Protein AF-A0A7V3PB66-F1 (afdb_monomer_lite)

pLDDT: mean 77.54, std 20.9, range [32.03, 97.06]

Structure (mmCIF, N/CA/C/O backbone):
data_AF-A0A7V3PB66-F1
#
_entry.id   AF-A0A7V3PB66-F1
#
loop_
_atom_site.group_PDB
_atom_site.id
_atom_site.type_symbol
_atom_site.label_atom_id
_atom_site.label_alt_id
_atom_site.label_comp_id
_atom_site.label_asym_id
_atom_site.label_entity_id
_atom_site.label_seq_id
_atom_site.pdbx_PDB_ins_code
_atom_site.Cartn_x
_atom_site.Cartn_y
_atom_site.Cartn_z
_atom_site.occupancy
_atom_site.B_iso_or_equiv
_atom_site.auth_seq_id
_atom_site.auth_comp_id
_atom_site.auth_asym_id
_atom_site.auth_atom_id
_atom_site.pdbx_PDB_model_num
ATOM 1 N N . MET A 1 1 ? -0.090 21.390 -27.489 1.00 42.72 1 MET A N 1
ATOM 2 C CA . MET A 1 1 ? -1.273 21.531 -26.612 1.00 42.72 1 MET A CA 1
ATOM 3 C C . MET A 1 1 ? -2.372 20.609 -27.122 1.00 42.72 1 MET A C 1
ATOM 5 O O . MET A 1 1 ? -3.060 20.980 -28.051 1.00 42.72 1 MET A O 1
ATOM 9 N N . PHE A 1 2 ? -2.481 19.397 -26.571 1.00 32.03 2 PHE A N 1
ATOM 10 C CA . PHE A 1 2 ? -3.650 18.512 -26.689 1.00 32.03 2 PHE A CA 1
ATOM 11 C C . PHE A 1 2 ? -3.563 17.496 -25.542 1.00 32.03 2 PHE A C 1
ATOM 13 O O . PHE A 1 2 ? -2.721 16.604 -25.557 1.00 32.03 2 PHE A O 1
ATOM 20 N N . ILE A 1 3 ? -4.385 17.669 -24.506 1.00 34.50 3 ILE A N 1
ATOM 21 C CA . ILE A 1 3 ? -4.460 16.741 -23.370 1.00 34.50 3 ILE A CA 1
ATOM 22 C C . ILE A 1 3 ? -5.509 15.686 -23.728 1.00 34.50 3 ILE A C 1
ATOM 24 O O . ILE A 1 3 ? -6.711 15.929 -23.620 1.00 34.50 3 ILE A O 1
ATOM 28 N N . LYS A 1 4 ? -5.060 14.516 -24.196 1.00 35.69 4 LYS A N 1
ATOM 29 C CA . LYS A 1 4 ? -5.929 13.359 -24.434 1.00 35.69 4 LYS A CA 1
ATOM 30 C C . LYS A 1 4 ? -6.062 12.566 -23.133 1.00 35.69 4 LYS A C 1
ATOM 32 O O . LYS A 1 4 ? -5.103 11.998 -22.624 1.00 35.69 4 LYS A O 1
ATOM 37 N N . LYS A 1 5 ? -7.281 12.576 -22.594 1.00 42.41 5 LYS A N 1
ATOM 38 C CA . LYS A 1 5 ? -7.747 11.824 -21.420 1.00 42.41 5 LYS A CA 1
ATOM 39 C C . LYS A 1 5 ? -7.535 10.319 -21.661 1.00 42.41 5 LYS A C 1
ATOM 41 O O . LYS A 1 5 ? -8.230 9.730 -22.485 1.00 42.41 5 LYS A O 1
ATOM 46 N N . ILE A 1 6 ? -6.577 9.710 -20.963 1.00 38.22 6 ILE A N 1
ATOM 47 C CA . ILE A 1 6 ? -6.342 8.259 -20.966 1.00 38.22 6 ILE A CA 1
ATOM 48 C C . ILE A 1 6 ? -7.230 7.613 -19.899 1.00 38.22 6 ILE A C 1
ATOM 50 O O . ILE A 1 6 ? -7.285 8.059 -18.752 1.00 38.22 6 ILE A O 1
ATOM 54 N N . GLY A 1 7 ? -7.974 6.592 -20.327 1.00 43.81 7 GLY A N 1
ATOM 55 C CA . GLY A 1 7 ? -8.940 5.847 -19.530 1.00 43.81 7 GLY A CA 1
ATOM 56 C C . GLY A 1 7 ? -8.284 5.127 -18.360 1.00 43.81 7 GLY A C 1
ATOM 57 O O . GLY A 1 7 ? -7.477 4.218 -18.534 1.00 43.81 7 GLY A O 1
ATOM 58 N N . ILE A 1 8 ? -8.677 5.530 -17.155 1.00 35.22 8 ILE A N 1
ATOM 59 C CA . ILE A 1 8 ? -8.312 4.865 -15.911 1.00 35.22 8 ILE A CA 1
ATOM 60 C C . ILE A 1 8 ? -9.233 3.655 -15.743 1.00 35.22 8 ILE A C 1
ATOM 62 O O . ILE A 1 8 ? -10.459 3.778 -15.724 1.00 35.22 8 ILE A O 1
ATOM 66 N N . SER A 1 9 ? -8.603 2.488 -15.634 1.00 35.12 9 SER A N 1
ATOM 67 C CA . SER A 1 9 ? -9.212 1.195 -15.338 1.00 35.12 9 SER A CA 1
ATOM 68 C C . SER A 1 9 ? -10.261 1.282 -14.216 1.00 35.12 9 SER A C 1
ATOM 70 O O . SER A 1 9 ? -10.040 1.882 -13.157 1.00 35.12 9 SER A O 1
ATOM 72 N N . LYS A 1 10 ? -11.421 0.663 -14.471 1.00 40.91 10 LYS A N 1
ATOM 73 C CA . LYS A 1 10 ? -12.676 0.694 -13.690 1.00 40.91 10 LYS A CA 1
ATOM 74 C C . LYS A 1 10 ? -12.554 0.270 -12.215 1.00 40.91 10 LYS A C 1
ATOM 76 O O . LYS A 1 10 ? -13.504 0.447 -11.457 1.00 40.91 10 LYS A O 1
ATOM 81 N N . THR A 1 11 ? -11.412 -0.239 -11.765 1.00 42.09 11 THR A N 1
ATOM 82 C CA . THR A 1 11 ? -11.190 -0.727 -10.393 1.00 42.09 11 THR A CA 1
ATOM 83 C C . THR A 1 11 ? -10.855 0.367 -9.373 1.00 42.09 11 THR A C 1
ATOM 85 O O . THR A 1 11 ? -11.087 0.170 -8.180 1.00 42.09 11 THR A O 1
ATOM 88 N N . HIS A 1 12 ? -10.422 1.560 -9.799 1.00 38.16 12 HIS A N 1
ATOM 89 C CA . HIS A 1 12 ? -10.165 2.677 -8.874 1.00 38.16 12 HIS A CA 1
ATOM 90 C C . HIS A 1 12 ? -11.430 3.424 -8.411 1.00 38.16 12 HIS A C 1
ATOM 92 O O . HIS A 1 12 ? -11.416 4.037 -7.340 1.00 38.16 12 HIS A O 1
ATOM 98 N N . SER A 1 13 ? -12.542 3.339 -9.155 1.00 36.19 13 SER A N 1
ATOM 99 C CA . SER A 1 13 ? -13.800 4.005 -8.766 1.00 36.19 13 SER A CA 1
ATOM 100 C C . SER A 1 13 ? -14.467 3.357 -7.553 1.00 36.19 13 SER A C 1
ATOM 102 O O . SER A 1 13 ? -15.072 4.052 -6.742 1.00 36.19 13 SER A O 1
ATOM 104 N N . ILE A 1 14 ? -14.308 2.046 -7.364 1.00 42.81 14 ILE A N 1
ATOM 105 C CA . ILE A 1 14 ? -14.962 1.314 -6.269 1.00 42.81 14 ILE A CA 1
ATOM 106 C C . ILE A 1 14 ? -14.260 1.602 -4.930 1.00 42.81 14 ILE A C 1
ATOM 108 O O . ILE A 1 14 ? -14.910 1.760 -3.896 1.00 42.81 14 ILE A O 1
ATOM 112 N N . PHE A 1 15 ? -12.932 1.767 -4.941 1.00 36.09 15 PHE A N 1
ATOM 113 C CA . PHE A 1 15 ? -12.164 2.044 -3.725 1.00 36.09 15 PHE A CA 1
ATOM 114 C C . PHE A 1 15 ? -12.353 3.488 -3.227 1.00 36.09 15 PHE A C 1
ATOM 116 O O . PHE A 1 15 ? -12.532 3.704 -2.024 1.00 36.09 15 PHE A O 1
ATOM 123 N N . PHE A 1 16 ? -12.407 4.465 -4.144 1.00 35.25 16 PHE A N 1
ATOM 124 C CA . PHE A 1 16 ? -12.756 5.853 -3.815 1.00 35.25 16 PHE A CA 1
ATOM 125 C C . PHE A 1 16 ? -14.221 5.996 -3.387 1.00 35.25 16 PHE A C 1
ATOM 127 O O . PHE A 1 16 ? -14.492 6.696 -2.410 1.00 35.25 16 PHE A O 1
ATOM 134 N N . ALA A 1 17 ? -15.147 5.277 -4.030 1.00 33.28 17 ALA A N 1
ATOM 135 C CA . ALA A 1 17 ? -16.538 5.222 -3.591 1.00 33.28 17 ALA A CA 1
ATOM 136 C C . ALA A 1 17 ? -16.660 4.643 -2.172 1.00 33.28 17 ALA A C 1
ATOM 138 O O . ALA A 1 17 ? -17.393 5.201 -1.361 1.00 33.28 17 ALA A O 1
ATOM 139 N N . SER A 1 18 ? -15.883 3.613 -1.806 1.00 34.50 18 SER A N 1
ATOM 140 C CA . SER A 1 18 ? -15.929 3.057 -0.443 1.00 34.50 18 SER A CA 1
ATOM 141 C C . SER A 1 18 ? -15.446 4.048 0.627 1.00 34.50 18 SER A C 1
ATOM 143 O O . SER A 1 18 ? -16.082 4.173 1.672 1.00 34.50 18 SER A O 1
ATOM 145 N N . LYS A 1 19 ? -14.388 4.833 0.357 1.00 35.91 19 LYS A N 1
ATOM 146 C CA . LYS A 1 19 ? -13.921 5.885 1.280 1.00 35.91 19 LYS A CA 1
ATOM 147 C C . LYS A 1 19 ? -14.932 7.023 1.416 1.00 35.91 19 LYS A C 1
ATOM 149 O O . LYS A 1 19 ? -15.158 7.498 2.526 1.00 35.91 19 LYS A O 1
ATOM 154 N N . GLN A 1 20 ? -15.559 7.433 0.313 1.00 33.34 20 GLN A N 1
ATOM 155 C CA . GLN A 1 20 ? -16.602 8.463 0.323 1.00 33.34 20 GLN A CA 1
ATOM 156 C C . GLN A 1 20 ? -17.855 7.986 1.071 1.00 33.34 20 GLN A C 1
ATOM 158 O O . GLN A 1 20 ? -18.412 8.737 1.865 1.00 33.34 20 GLN A O 1
ATOM 163 N N . VAL A 1 21 ? -18.257 6.722 0.905 1.00 40.44 21 VAL A N 1
ATOM 164 C CA . VAL A 1 21 ? -19.407 6.131 1.610 1.00 40.44 21 VAL A CA 1
ATOM 165 C C . VAL A 1 21 ? -19.132 5.980 3.110 1.00 40.44 21 VAL A C 1
ATOM 167 O O . VAL A 1 21 ? -19.999 6.321 3.914 1.00 40.44 21 VAL A O 1
ATOM 170 N N . VAL A 1 22 ? -17.926 5.556 3.511 1.00 42.22 22 VAL A N 1
ATOM 171 C CA . VAL A 1 22 ? -17.530 5.486 4.932 1.00 42.22 22 VAL A CA 1
ATOM 172 C C . VAL A 1 22 ? -17.478 6.883 5.559 1.00 42.22 22 VAL A C 1
ATOM 174 O O . VAL A 1 22 ? -17.989 7.062 6.662 1.00 42.22 22 VAL A O 1
ATOM 177 N N . CYS A 1 23 ? -16.943 7.884 4.849 1.00 38.81 23 CYS A N 1
ATOM 178 C CA . CYS A 1 23 ? -16.866 9.273 5.318 1.00 38.81 23 CYS A CA 1
ATOM 179 C C . CYS A 1 23 ? -18.247 9.958 5.390 1.00 38.81 23 CYS A C 1
ATOM 181 O O . CYS A 1 23 ? -18.505 10.745 6.299 1.00 38.81 23 CYS A O 1
ATOM 183 N N . LYS A 1 24 ? -19.175 9.634 4.480 1.00 42.31 24 LYS A N 1
ATOM 184 C CA . LYS A 1 24 ? -20.541 10.180 4.497 1.00 42.31 24 LYS A CA 1
ATOM 185 C C . LYS A 1 24 ? -21.375 9.571 5.631 1.00 42.31 24 LYS A C 1
ATOM 187 O O . LYS A 1 24 ? -22.015 10.314 6.367 1.00 42.31 24 LYS A O 1
ATOM 192 N N . LYS A 1 25 ? -21.278 8.252 5.860 1.00 48.12 25 LYS A N 1
ATOM 193 C CA . LYS A 1 25 ? -21.942 7.574 6.993 1.00 48.12 25 LYS A CA 1
ATOM 194 C C . LYS A 1 25 ? -21.432 8.038 8.362 1.00 48.12 25 LYS A C 1
ATOM 196 O O . LYS A 1 25 ? -22.218 8.112 9.300 1.00 48.12 25 LYS A O 1
ATOM 201 N N . THR A 1 26 ? -20.146 8.373 8.487 1.00 45.25 26 THR A N 1
ATOM 202 C CA . THR A 1 26 ? -19.587 8.888 9.752 1.00 45.25 26 THR A CA 1
ATOM 203 C C . THR A 1 26 ? -20.042 10.314 10.060 1.00 45.25 26 THR A C 1
ATOM 205 O O . THR A 1 26 ? -20.311 10.609 11.220 1.00 45.25 26 THR A O 1
ATOM 208 N N . LYS A 1 27 ? -20.204 11.181 9.050 1.00 53.28 27 LYS A N 1
ATOM 209 C CA . LYS A 1 27 ? -20.748 12.540 9.241 1.00 53.28 27 LYS A CA 1
ATOM 210 C C . LYS A 1 27 ? -22.219 12.534 9.667 1.00 53.28 27 LYS A C 1
ATOM 212 O O . LYS A 1 27 ? -22.584 13.270 10.578 1.00 53.28 27 LYS A O 1
ATOM 217 N N . GLU A 1 28 ? -23.032 11.675 9.055 1.00 63.38 28 GLU A N 1
ATOM 218 C CA . GLU A 1 28 ? -24.449 11.488 9.410 1.00 63.38 28 GLU A CA 1
ATOM 219 C C . GLU A 1 28 ? -24.600 10.983 10.856 1.00 63.38 28 GLU A C 1
ATOM 221 O O . GLU A 1 28 ? -25.388 11.524 11.627 1.00 63.38 28 GLU A O 1
ATOM 226 N N . ALA A 1 29 ? -23.775 10.013 11.269 1.00 61.53 29 ALA A N 1
ATOM 227 C CA . ALA A 1 29 ? -23.777 9.502 12.641 1.00 61.53 29 ALA A CA 1
ATOM 228 C C . ALA A 1 29 ? -23.371 10.571 13.671 1.00 61.53 29 ALA A C 1
ATOM 230 O O . ALA A 1 29 ? -23.966 10.648 14.743 1.00 61.53 29 ALA A O 1
ATOM 231 N N . TYR A 1 30 ? -22.399 11.427 13.339 1.00 65.25 30 TYR A N 1
ATOM 232 C CA . TYR A 1 30 ? -21.966 12.517 14.218 1.00 65.25 30 TYR A CA 1
ATOM 233 C C . TYR A 1 30 ? -23.039 13.603 14.365 1.00 65.25 30 TYR A C 1
ATOM 235 O O . TYR A 1 30 ? -23.271 14.093 15.467 1.00 65.25 30 TYR A O 1
ATOM 243 N N . LEU A 1 31 ? -23.732 13.950 13.273 1.00 71.88 31 LEU A N 1
ATOM 244 C CA . LEU A 1 31 ? -24.847 14.901 13.300 1.00 71.88 31 LEU A CA 1
ATOM 245 C C . LEU A 1 31 ? -26.028 14.369 14.114 1.00 71.88 31 LEU A C 1
ATOM 247 O O . LEU A 1 31 ? -26.573 15.105 14.934 1.00 71.88 31 LEU A O 1
ATOM 251 N N . LEU A 1 32 ? -26.374 13.088 13.957 1.00 71.50 32 LEU A N 1
ATOM 252 C CA . LEU A 1 32 ? -27.394 12.443 14.784 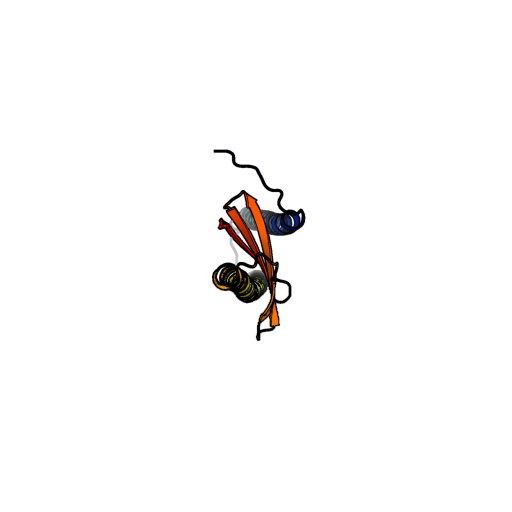1.00 71.50 32 LEU A CA 1
ATOM 253 C C . LEU A 1 32 ? -26.979 12.410 16.257 1.00 71.50 32 LEU A C 1
ATOM 255 O O . LEU A 1 32 ? -27.803 12.692 17.123 1.00 71.50 32 LEU A O 1
ATOM 259 N N . PHE A 1 33 ? -25.705 12.158 16.563 1.00 69.00 33 PHE A N 1
ATOM 260 C CA . PHE A 1 33 ? -25.204 12.169 17.938 1.00 69.00 33 PHE A CA 1
ATOM 261 C C . PHE A 1 33 ? -25.271 13.571 18.567 1.00 69.00 33 PHE A C 1
ATOM 263 O O . PHE A 1 33 ? -25.798 13.722 19.668 1.00 69.00 33 PHE A O 1
ATOM 270 N N . ILE A 1 34 ? -24.843 14.616 17.846 1.00 74.44 34 ILE A N 1
ATOM 271 C CA . ILE A 1 34 ? -24.946 16.017 18.296 1.00 74.44 34 ILE A CA 1
ATOM 272 C C . ILE A 1 34 ? -26.411 16.426 18.486 1.00 74.44 34 ILE A C 1
ATOM 274 O O . ILE A 1 34 ? -26.740 17.031 19.506 1.00 74.44 34 ILE A O 1
ATOM 278 N N . MET A 1 35 ? -27.306 16.071 17.558 1.00 72.94 35 MET A N 1
ATOM 279 C CA . MET A 1 35 ? -28.740 16.351 17.694 1.00 72.94 35 MET A CA 1
ATOM 280 C C . MET A 1 35 ? -29.366 15.601 18.872 1.00 72.94 35 MET A C 1
ATOM 282 O O . MET A 1 35 ? -30.208 16.163 19.572 1.00 72.94 35 MET A O 1
ATOM 286 N N . THR A 1 36 ? -28.917 14.375 19.152 1.00 63.97 36 THR A N 1
ATOM 287 C CA . THR A 1 36 ? -29.386 13.598 20.307 1.00 63.97 36 THR A CA 1
ATOM 288 C C . THR A 1 36 ? -28.951 14.262 21.616 1.00 63.97 36 THR A C 1
ATOM 290 O O . THR A 1 36 ? -29.784 14.484 22.493 1.00 63.97 36 THR A O 1
ATOM 293 N N . ILE A 1 37 ? -27.694 14.709 21.718 1.00 67.62 37 ILE A N 1
ATOM 294 C CA . ILE A 1 37 ? -27.199 15.472 22.878 1.00 67.62 37 ILE A CA 1
ATOM 295 C C . ILE A 1 37 ? -27.968 16.796 23.039 1.00 67.62 37 ILE A C 1
ATOM 297 O O . ILE A 1 37 ? -28.396 17.134 24.144 1.00 67.62 37 ILE A O 1
ATOM 301 N N . TYR A 1 38 ? -28.204 17.529 21.944 1.00 67.94 38 TYR A N 1
ATOM 302 C CA . TYR A 1 38 ? -28.965 18.785 21.969 1.00 67.94 38 TYR A CA 1
ATOM 303 C C . TYR A 1 38 ? -30.419 18.582 22.410 1.00 67.94 38 TYR A C 1
ATOM 305 O O . TYR A 1 38 ? -30.942 19.356 23.214 1.00 67.94 38 TYR A O 1
ATOM 313 N N . SER A 1 39 ? -31.074 17.532 21.913 1.00 63.91 39 SER A N 1
ATOM 314 C CA . SER A 1 39 ? -32.455 17.200 22.274 1.00 63.91 39 SER A CA 1
ATOM 315 C C . SER A 1 39 ? -32.593 16.762 23.737 1.00 63.91 39 SER A C 1
ATOM 317 O O . SER A 1 39 ? -33.591 17.093 24.379 1.00 63.91 39 SER A O 1
ATOM 319 N N . PHE A 1 40 ? -31.567 16.116 24.297 1.00 60.34 40 PHE A N 1
ATOM 320 C CA . PHE A 1 40 ? -31.503 15.767 25.715 1.00 60.34 40 PHE A CA 1
ATOM 321 C C . PHE A 1 40 ? -31.301 17.002 26.609 1.00 60.34 40 PHE A C 1
ATOM 323 O O . PHE A 1 40 ? -32.014 17.171 27.597 1.00 60.34 40 PHE A O 1
ATOM 330 N N . SER A 1 41 ? -30.406 17.921 26.222 1.00 62.94 41 SER A N 1
ATOM 331 C CA . SER A 1 41 ? -30.145 19.173 26.956 1.00 62.94 41 SER A CA 1
ATOM 332 C C . SER A 1 41 ? -31.396 20.054 27.105 1.00 62.94 41 SER A C 1
ATOM 334 O O . SER A 1 41 ? -31.632 20.652 28.155 1.00 62.94 41 SER A O 1
ATOM 336 N N . LYS A 1 42 ? -32.271 20.076 26.089 1.00 62.34 42 LYS A N 1
ATOM 337 C CA . LYS A 1 42 ? -33.487 20.908 26.084 1.00 62.34 42 LYS A CA 1
ATOM 338 C C . LYS A 1 42 ? -34.590 20.417 27.040 1.00 62.34 42 LYS A C 1
ATOM 340 O O . LYS A 1 42 ? -35.549 21.148 27.274 1.00 62.34 42 LYS A O 1
ATOM 345 N N . LYS A 1 43 ? -34.483 19.203 27.595 1.00 59.44 43 LYS A N 1
ATOM 346 C CA . LYS A 1 43 ? -35.539 18.556 28.398 1.00 59.44 43 LYS A CA 1
ATOM 347 C C . LYS A 1 43 ? -35.289 18.599 29.913 1.00 59.44 43 LYS A C 1
ATOM 349 O O . LYS A 1 43 ? -35.821 17.762 30.635 1.00 59.44 43 LYS A O 1
ATOM 354 N N . MET A 1 44 ? -34.506 19.557 30.413 1.00 51.94 44 MET A N 1
ATOM 355 C CA . MET A 1 44 ? -34.318 19.736 31.859 1.00 51.94 44 MET A CA 1
ATOM 356 C C . MET A 1 44 ? -35.350 20.711 32.459 1.00 51.94 44 MET A C 1
ATOM 358 O O . MET A 1 44 ? -35.241 21.917 32.228 1.00 51.94 44 MET A O 1
ATOM 362 N N . PRO A 1 45 ? -36.333 20.242 33.254 1.00 60.88 45 PRO A N 1
ATOM 363 C CA . PRO A 1 45 ? -37.150 21.119 34.083 1.00 60.88 45 PRO A CA 1
ATOM 364 C C . PRO A 1 45 ? -36.311 21.696 35.233 1.00 60.88 45 PRO A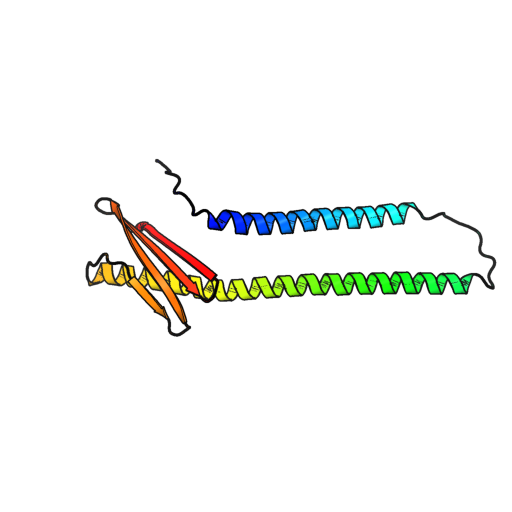 C 1
ATOM 366 O O . PRO A 1 45 ? -35.698 20.972 36.016 1.00 60.88 45 PRO A O 1
ATOM 369 N N . GLN A 1 46 ? -36.285 23.025 35.323 1.00 64.56 46 GLN A N 1
ATOM 370 C CA . GLN A 1 46 ? -35.645 23.768 36.403 1.00 64.56 46 GLN A CA 1
ATOM 371 C C . GLN A 1 46 ? -36.563 23.829 37.634 1.00 64.56 46 GLN A C 1
ATOM 373 O O . GLN A 1 46 ? -37.707 24.263 37.544 1.00 64.56 46 GLN A O 1
ATOM 378 N N . ARG A 1 47 ? -35.972 23.474 38.781 1.00 61.25 47 ARG A N 1
ATOM 379 C CA . ARG A 1 47 ? -36.407 23.696 40.172 1.00 61.25 47 ARG A CA 1
ATOM 380 C C . ARG A 1 47 ? -37.699 23.029 40.657 1.00 61.25 47 ARG A C 1
ATOM 382 O O . ARG A 1 47 ? -38.800 23.515 40.437 1.00 61.25 47 ARG A O 1
ATOM 389 N N . THR A 1 48 ? -37.515 22.124 41.614 1.00 58.09 48 THR A N 1
ATOM 390 C CA . THR A 1 48 ? -38.380 22.039 42.800 1.00 58.09 48 THR A CA 1
ATOM 391 C C . THR A 1 48 ? -37.510 21.990 44.053 1.00 58.09 48 THR A C 1
ATOM 393 O O . THR A 1 48 ? -36.484 21.315 44.069 1.00 58.09 48 THR A O 1
ATOM 396 N N . LYS A 1 49 ? -37.889 22.753 45.086 1.00 54.62 49 LYS A N 1
ATOM 397 C CA . LYS A 1 49 ? -37.191 22.818 46.378 1.00 54.62 49 LYS A CA 1
ATOM 398 C C . LYS A 1 49 ? -37.159 21.423 47.017 1.00 54.62 49 LYS A C 1
ATOM 400 O O . LYS A 1 49 ? -38.213 20.889 47.349 1.00 54.62 49 LYS A O 1
ATOM 405 N N . ILE A 1 50 ? -35.967 20.856 47.185 1.00 58.31 50 ILE A N 1
ATOM 406 C CA . ILE A 1 50 ? -35.763 19.556 47.832 1.00 58.31 50 ILE A CA 1
ATOM 407 C C . ILE A 1 50 ? -35.775 19.774 49.350 1.00 58.31 50 ILE A C 1
ATOM 409 O O . ILE A 1 50 ? -34.965 20.539 49.872 1.00 58.31 50 ILE A O 1
ATOM 413 N N . LYS A 1 51 ? -36.709 19.123 50.053 1.00 53.59 51 LYS A N 1
ATOM 414 C CA . LYS A 1 51 ? -36.591 18.865 51.494 1.00 53.59 51 LYS A CA 1
ATOM 415 C C . LYS A 1 51 ? -35.830 17.543 51.644 1.00 53.59 51 LYS A C 1
ATOM 417 O O . LYS A 1 51 ? -36.358 16.491 51.292 1.00 53.59 51 LYS A O 1
ATOM 422 N N . SER A 1 52 ? -34.584 17.634 52.102 1.00 68.88 52 SER A N 1
ATOM 423 C CA . SER A 1 52 ? -33.684 16.528 52.456 1.00 68.88 52 SER A CA 1
ATOM 424 C C . SER A 1 52 ? -34.332 15.663 53.539 1.00 68.88 52 SER A C 1
ATOM 426 O O . SER A 1 52 ? -34.731 16.204 54.566 1.00 68.88 52 SER A O 1
ATOM 428 N N . ASP A 1 53 ? -34.603 14.377 53.293 1.00 54.94 53 ASP A N 1
ATOM 429 C CA . ASP A 1 53 ? -33.796 13.324 53.946 1.00 54.94 53 ASP A CA 1
ATOM 430 C C . ASP A 1 53 ? -33.797 11.959 53.198 1.00 54.94 53 ASP A C 1
ATOM 432 O O . ASP A 1 53 ? -33.015 11.065 53.494 1.00 54.94 53 ASP A O 1
ATOM 436 N N . ILE A 1 54 ? -34.658 11.763 52.185 1.00 54.41 54 ILE A N 1
ATOM 437 C CA . ILE A 1 54 ? -34.826 10.453 51.496 1.00 54.41 54 ILE A CA 1
ATOM 438 C C . ILE A 1 54 ? -34.565 10.549 49.977 1.00 54.41 54 ILE A C 1
ATOM 440 O O . ILE A 1 54 ? -34.251 9.559 49.315 1.00 54.41 54 ILE A O 1
ATOM 444 N N . GLN A 1 55 ? -34.625 11.758 49.411 1.00 55.12 55 GLN A N 1
ATOM 445 C CA . GLN A 1 55 ? -34.598 12.002 47.963 1.00 55.12 55 GLN A CA 1
ATOM 446 C C . GLN A 1 55 ? -33.183 11.990 47.347 1.00 55.12 55 GLN A C 1
ATOM 448 O O . GLN A 1 55 ? -33.041 11.808 46.139 1.00 55.12 55 GLN A O 1
ATOM 453 N N . GLU A 1 56 ? -32.130 12.129 48.158 1.00 63.66 56 GLU A N 1
ATOM 454 C CA . GLU A 1 56 ? -30.742 12.200 47.670 1.00 63.66 56 GLU A CA 1
ATOM 455 C C . GLU A 1 56 ? -30.205 10.851 47.169 1.00 63.66 56 GLU A C 1
ATOM 457 O O . GLU A 1 56 ? -29.427 10.805 46.216 1.00 63.66 56 GLU A O 1
ATOM 46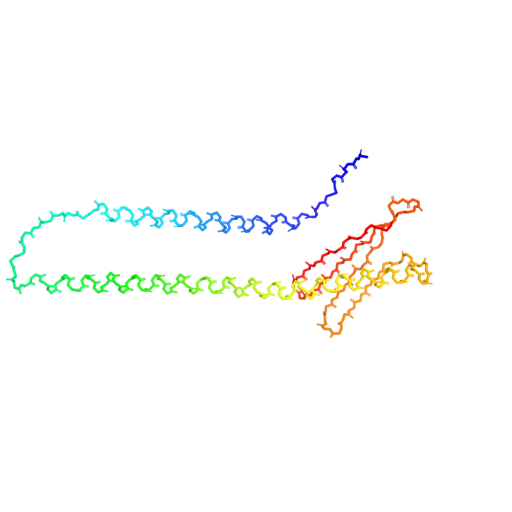2 N N . ARG A 1 57 ? -30.691 9.732 47.726 1.00 61.53 57 ARG A N 1
ATOM 463 C CA . ARG A 1 57 ? -30.204 8.382 47.383 1.00 61.53 57 ARG A CA 1
ATOM 464 C C . ARG A 1 57 ? -30.490 7.984 45.930 1.00 61.53 57 ARG A C 1
ATOM 466 O O . ARG A 1 57 ? -29.685 7.292 45.314 1.00 61.53 57 ARG A O 1
ATOM 473 N N . GLY A 1 58 ? -31.610 8.441 45.365 1.00 75.81 58 GLY A N 1
ATOM 474 C CA . GLY A 1 58 ? -31.969 8.166 43.967 1.00 75.81 58 GLY A CA 1
ATOM 475 C C . GLY A 1 58 ? -31.166 8.994 42.959 1.00 75.81 58 GLY A C 1
ATOM 476 O O . GLY A 1 58 ? -30.863 8.520 41.865 1.00 75.81 58 GLY A O 1
ATOM 477 N N . VAL A 1 59 ? -30.772 10.214 43.340 1.00 84.50 59 VAL A N 1
ATOM 478 C CA . VAL A 1 59 ? -30.019 11.128 42.467 1.00 84.50 59 VAL A CA 1
ATOM 479 C C . VAL A 1 59 ? -28.582 10.643 42.283 1.00 84.50 59 VAL A C 1
ATOM 481 O O . VAL A 1 59 ? -28.076 10.648 41.161 1.00 84.50 59 VAL A O 1
ATOM 484 N N . THR A 1 60 ? -27.944 10.146 43.347 1.00 86.31 60 THR A N 1
ATOM 485 C CA . THR A 1 60 ? -26.592 9.574 43.265 1.00 86.31 60 THR A CA 1
ATOM 486 C C . THR A 1 60 ? -26.548 8.346 42.353 1.00 86.31 60 THR A C 1
ATOM 488 O O . THR A 1 60 ? -25.621 8.215 41.557 1.00 86.31 60 THR A O 1
ATOM 491 N N . LEU A 1 61 ? -27.565 7.476 42.405 1.00 88.31 61 LEU A N 1
ATOM 492 C CA . LEU A 1 61 ? -27.663 6.305 41.525 1.00 88.31 61 LEU A CA 1
ATOM 493 C C . LEU A 1 61 ? -27.816 6.707 40.050 1.00 88.31 61 LEU A C 1
ATOM 495 O O . LEU A 1 61 ? -27.166 6.148 39.172 1.00 88.31 61 LEU A O 1
ATOM 499 N N . TYR A 1 62 ? -28.658 7.699 39.763 1.00 87.94 62 TYR A N 1
ATOM 500 C CA . TYR A 1 62 ? -28.838 8.181 38.396 1.00 87.94 62 TYR A CA 1
ATOM 501 C C . TYR A 1 62 ? -27.544 8.791 37.835 1.00 87.94 62 TYR A C 1
ATOM 503 O O . TYR A 1 62 ? -27.160 8.511 36.699 1.00 87.94 62 TYR A O 1
ATOM 511 N N . LEU A 1 63 ? -26.830 9.574 38.649 1.00 89.25 63 LEU A N 1
ATOM 512 C CA . LEU A 1 63 ? -25.568 10.194 38.257 1.00 89.25 63 LEU A CA 1
ATOM 513 C C . LEU A 1 63 ? -24.490 9.154 37.918 1.00 89.25 63 LEU A C 1
ATOM 515 O O . LEU A 1 63 ? -23.797 9.301 36.911 1.00 89.25 63 LEU A O 1
ATOM 519 N N . THR A 1 64 ? -24.358 8.092 38.718 1.00 94.06 64 THR A N 1
ATOM 520 C CA . THR A 1 64 ? -23.362 7.039 38.463 1.00 94.06 64 THR A CA 1
ATOM 521 C C . THR A 1 64 ? -23.667 6.260 37.187 1.00 94.06 64 THR A C 1
ATOM 523 O O . THR A 1 64 ? -22.742 5.976 36.428 1.00 94.06 64 THR A O 1
ATOM 526 N N . ILE A 1 65 ? -24.941 5.984 36.889 1.00 94.38 65 ILE A N 1
ATOM 527 C CA . ILE A 1 65 ? -25.352 5.315 35.643 1.00 94.38 65 ILE A CA 1
ATOM 528 C C . ILE A 1 65 ? -25.025 6.182 34.422 1.00 94.38 65 ILE A C 1
ATOM 530 O O . ILE A 1 65 ? -24.473 5.679 33.440 1.00 94.38 65 ILE A O 1
ATOM 534 N N . VAL A 1 66 ? -25.310 7.487 34.481 1.00 94.81 66 VAL A N 1
ATOM 535 C CA . VAL A 1 66 ? -24.976 8.414 33.389 1.00 94.81 66 VAL A CA 1
ATOM 536 C C . VAL A 1 66 ? -23.462 8.469 33.184 1.00 94.81 66 VAL A C 1
ATOM 538 O O . VAL A 1 66 ? -23.004 8.291 32.056 1.00 94.81 66 VAL A O 1
ATOM 541 N N . LEU A 1 67 ? -22.673 8.612 34.252 1.00 96.12 67 LEU A N 1
ATOM 542 C CA . LEU A 1 67 ? -21.211 8.606 34.156 1.00 96.12 67 LEU A CA 1
ATOM 543 C C . LEU A 1 67 ? -20.692 7.300 33.547 1.00 96.12 67 LEU A C 1
ATOM 545 O O . LEU A 1 67 ? -19.950 7.338 32.565 1.00 96.12 67 LEU A O 1
ATOM 549 N N . LEU A 1 68 ? -21.133 6.146 34.049 1.00 96.56 68 LEU A N 1
ATOM 550 C CA . LEU A 1 68 ? -20.707 4.844 33.536 1.00 96.56 68 LEU A CA 1
ATOM 551 C C . LEU A 1 68 ? -21.049 4.679 32.049 1.00 96.56 68 LEU A C 1
ATOM 553 O O . LEU A 1 68 ? -20.215 4.214 31.273 1.00 96.56 68 LEU A O 1
ATOM 557 N N . SER A 1 69 ? -22.233 5.131 31.627 1.00 95.88 69 SER A N 1
ATOM 558 C CA . SER A 1 69 ? -22.628 5.097 30.216 1.00 95.88 69 SER A CA 1
ATOM 559 C C . SER A 1 69 ? -21.698 5.941 29.338 1.00 95.88 69 SER A C 1
ATOM 561 O O . SER A 1 69 ? -21.266 5.483 28.279 1.00 95.88 69 SER A O 1
ATOM 563 N N . THR A 1 70 ? -21.300 7.132 29.802 1.00 94.88 70 THR A N 1
ATOM 564 C CA . THR A 1 70 ? -20.369 7.989 29.056 1.00 94.88 70 THR A CA 1
ATOM 565 C C . THR A 1 70 ? -18.977 7.371 28.947 1.00 94.88 70 THR A C 1
ATOM 567 O O . THR A 1 70 ? -18.376 7.443 27.876 1.00 94.88 70 THR A O 1
ATOM 570 N N . PHE A 1 71 ? -18.490 6.691 29.991 1.00 97.00 71 PHE A N 1
ATOM 571 C CA . PHE A 1 71 ? -17.208 5.978 29.954 1.00 97.00 71 PHE A CA 1
ATOM 572 C C . PHE A 1 71 ? -17.203 4.826 28.946 1.00 97.00 71 PHE A C 1
ATOM 574 O O . PHE A 1 71 ? -16.234 4.649 28.209 1.00 97.00 71 PHE A O 1
ATOM 581 N N . ILE A 1 72 ? -18.290 4.059 28.864 1.00 97.00 72 ILE A N 1
ATOM 582 C CA . ILE A 1 72 ? -18.387 2.943 27.913 1.00 97.00 72 ILE A CA 1
ATOM 583 C C . ILE A 1 72 ? -18.401 3.461 26.468 1.00 97.00 72 ILE A C 1
ATOM 585 O O . ILE A 1 72 ? -17.724 2.906 25.596 1.00 97.00 72 ILE A O 1
ATOM 589 N N . VAL A 1 73 ? -19.133 4.550 26.208 1.00 97.06 73 VAL A N 1
ATOM 590 C CA . VAL A 1 73 ? -19.200 5.168 24.874 1.00 97.06 73 VAL A CA 1
ATOM 591 C C . VAL A 1 73 ? -17.834 5.708 24.450 1.00 97.06 73 VAL A C 1
ATOM 593 O O . VAL A 1 73 ? -17.399 5.438 23.329 1.00 97.06 73 VAL A O 1
ATOM 596 N N . THR A 1 74 ? -17.127 6.425 25.329 1.00 95.94 74 THR A N 1
ATOM 597 C CA . THR A 1 74 ? -15.803 6.979 25.002 1.00 95.94 74 THR A CA 1
ATOM 598 C C . THR A 1 74 ? -14.761 5.885 24.792 1.00 95.94 74 THR A C 1
ATOM 600 O O . THR A 1 74 ? -14.004 5.957 23.822 1.00 95.94 74 THR A O 1
ATOM 603 N N . ALA A 1 75 ? -14.761 4.834 25.616 1.00 96.38 75 ALA A N 1
ATOM 604 C CA . ALA A 1 75 ? -13.862 3.693 25.449 1.00 96.38 75 ALA A CA 1
ATOM 605 C C . ALA A 1 75 ? -14.070 3.002 24.091 1.00 96.38 75 ALA A C 1
ATOM 607 O O . ALA A 1 75 ? -13.116 2.798 23.340 1.00 96.38 75 ALA A O 1
ATOM 608 N N . THR A 1 76 ? -15.326 2.727 23.730 1.00 94.38 76 THR A N 1
ATOM 609 C CA . THR A 1 76 ? -15.668 2.070 22.457 1.00 94.38 76 THR A CA 1
ATOM 610 C C . THR A 1 76 ? -15.274 2.930 21.255 1.00 94.38 76 THR A C 1
ATOM 612 O O . THR A 1 76 ? -14.743 2.429 20.259 1.00 94.38 76 THR A O 1
ATOM 615 N N . PHE A 1 77 ? -15.494 4.241 21.353 1.00 95.62 77 PHE A N 1
ATOM 616 C CA . PHE A 1 77 ? -15.115 5.191 20.314 1.00 95.62 77 PHE A CA 1
ATOM 617 C C . PHE A 1 77 ? -13.600 5.192 20.060 1.00 95.62 77 PHE A C 1
ATOM 619 O O . PHE A 1 77 ? -13.167 5.119 18.906 1.00 95.62 77 PHE A O 1
ATOM 626 N N . LEU A 1 78 ? -12.790 5.199 21.123 1.00 95.69 78 LEU A N 1
ATOM 627 C CA . LEU A 1 78 ? -11.329 5.153 21.018 1.00 95.69 78 LEU A CA 1
ATOM 628 C C . LEU A 1 78 ? -10.839 3.857 20.362 1.00 95.69 78 LEU A C 1
ATOM 630 O O . LEU A 1 78 ? -9.989 3.907 19.470 1.00 95.69 78 LEU A O 1
ATOM 634 N N . THR A 1 79 ? -11.406 2.705 20.727 1.00 94.75 79 THR A N 1
ATOM 635 C CA . THR A 1 79 ? -11.054 1.418 20.105 1.00 94.75 79 THR A CA 1
ATOM 636 C C . THR A 1 79 ? -11.301 1.430 18.594 1.00 94.75 79 THR A C 1
ATOM 638 O O . THR A 1 79 ? -10.454 0.967 17.826 1.00 94.75 79 THR A O 1
ATOM 641 N N . GLY A 1 80 ? -12.417 2.015 18.144 1.00 91.25 80 GLY A N 1
ATOM 642 C CA . GLY A 1 80 ? -12.727 2.142 16.717 1.00 91.25 80 GLY A CA 1
ATOM 643 C C . GLY A 1 80 ? -11.683 2.957 15.944 1.00 91.25 80 GLY A C 1
ATOM 644 O O . GLY A 1 80 ? -11.278 2.571 14.843 1.00 91.25 80 GLY A O 1
ATOM 645 N N . ILE A 1 81 ? -11.193 4.049 16.538 1.00 94.56 81 ILE A N 1
ATOM 646 C CA . ILE A 1 81 ? -10.142 4.883 15.940 1.00 94.56 81 ILE A CA 1
ATOM 647 C C . ILE A 1 81 ? -8.833 4.097 15.810 1.00 94.56 81 ILE A C 1
ATOM 649 O O . ILE A 1 81 ? -8.226 4.104 14.737 1.00 94.56 81 ILE A O 1
ATOM 653 N N . ILE A 1 82 ? -8.415 3.389 16.862 1.00 94.94 82 ILE A N 1
ATOM 654 C CA . ILE A 1 82 ? -7.151 2.635 16.879 1.00 94.94 82 ILE A CA 1
ATOM 655 C C . ILE A 1 82 ? -7.138 1.564 15.782 1.00 94.94 82 ILE A C 1
ATOM 657 O O . ILE A 1 82 ? -6.185 1.482 15.006 1.00 94.94 82 ILE A O 1
ATOM 661 N N . ILE A 1 83 ? -8.219 0.789 15.648 1.00 92.81 83 ILE A N 1
ATOM 662 C CA . ILE A 1 83 ? -8.330 -0.249 14.608 1.00 92.81 83 ILE A CA 1
ATOM 663 C C . ILE A 1 83 ? -8.208 0.368 13.207 1.00 92.81 83 ILE A C 1
ATOM 665 O O . ILE A 1 83 ? -7.517 -0.171 12.336 1.00 92.81 83 ILE A O 1
ATOM 669 N N . SER A 1 84 ? -8.842 1.522 12.985 1.00 87.19 84 SER A N 1
ATOM 670 C CA . SER A 1 84 ? -8.745 2.231 11.708 1.00 87.19 84 SER A CA 1
ATOM 671 C C . SER A 1 84 ? -7.316 2.694 11.414 1.00 87.19 84 SER A C 1
ATOM 673 O O . SER A 1 84 ? -6.864 2.585 10.273 1.00 87.19 84 SER A O 1
ATOM 675 N N . GLN A 1 85 ? -6.597 3.200 12.418 1.00 88.56 85 GLN A N 1
ATOM 676 C CA . GLN A 1 85 ? -5.213 3.647 12.256 1.00 88.56 85 GLN A CA 1
ATOM 677 C C . GLN A 1 85 ? -4.280 2.485 11.910 1.00 88.56 85 GLN A C 1
ATOM 679 O O . GLN A 1 85 ? -3.510 2.595 10.959 1.00 88.56 85 GLN A O 1
ATOM 684 N N . ILE A 1 86 ? -4.410 1.345 12.598 1.00 87.62 86 ILE A N 1
ATOM 685 C CA . ILE A 1 86 ? -3.605 0.145 12.329 1.00 87.62 86 ILE A CA 1
ATOM 686 C C . ILE A 1 86 ? -3.733 -0.272 10.860 1.00 87.62 86 ILE A C 1
ATOM 688 O O . ILE A 1 86 ? -2.726 -0.477 10.180 1.00 87.62 86 ILE A O 1
ATOM 692 N N . LYS A 1 87 ? -4.962 -0.335 10.332 1.00 85.06 87 LYS A N 1
ATOM 693 C CA . LYS A 1 87 ? -5.197 -0.711 8.932 1.00 85.06 87 LYS A CA 1
ATOM 694 C C . LYS A 1 87 ? -4.503 0.238 7.954 1.00 85.06 87 LYS A C 1
ATOM 696 O O . LYS A 1 87 ? -3.910 -0.232 6.987 1.00 85.06 87 LYS A O 1
ATOM 701 N N . ILE A 1 88 ? -4.567 1.549 8.206 1.00 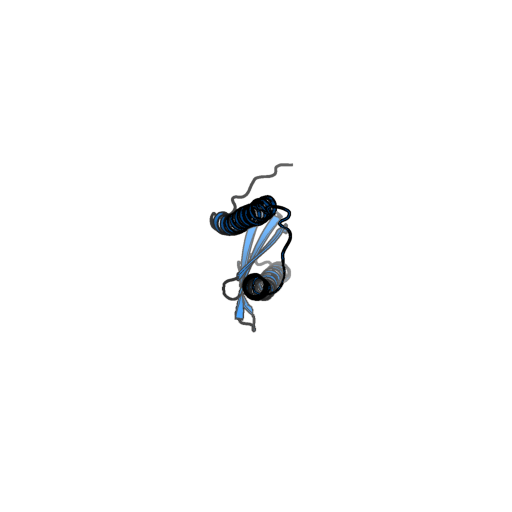84.56 88 ILE A N 1
ATOM 702 C CA . ILE A 1 88 ? -3.912 2.560 7.365 1.00 84.56 88 ILE A CA 1
ATOM 703 C C . ILE A 1 88 ? -2.396 2.357 7.388 1.00 84.56 88 ILE A C 1
ATOM 705 O O . ILE A 1 88 ? -1.787 2.288 6.321 1.00 84.56 88 ILE A O 1
ATOM 709 N N . THR A 1 89 ? -1.802 2.195 8.572 1.00 85.06 89 THR A N 1
ATOM 710 C CA . THR A 1 89 ? -0.356 2.006 8.743 1.00 85.06 89 THR A CA 1
ATOM 711 C C . THR A 1 89 ? 0.159 0.779 7.993 1.00 85.06 89 THR A C 1
ATOM 713 O O . THR A 1 89 ? 1.127 0.903 7.245 1.00 85.06 89 THR A O 1
ATOM 716 N N . TYR A 1 90 ? -0.521 -0.369 8.096 1.00 81.81 90 TYR A N 1
ATOM 717 C CA . TYR A 1 90 ? -0.142 -1.576 7.349 1.00 81.81 90 TYR A CA 1
ATOM 718 C C . TYR A 1 90 ? -0.155 -1.345 5.835 1.00 81.81 90 TYR A C 1
ATOM 720 O O . TYR A 1 90 ? 0.839 -1.603 5.158 1.00 81.81 90 TYR A O 1
ATOM 728 N N . THR A 1 91 ? -1.235 -0.768 5.295 1.00 84.19 91 THR A N 1
ATOM 729 C CA . THR A 1 91 ? -1.288 -0.458 3.857 1.00 84.19 91 THR A CA 1
ATOM 730 C C . THR A 1 91 ? -0.242 0.564 3.418 1.00 84.19 91 THR A C 1
ATOM 732 O O . THR A 1 91 ? 0.186 0.525 2.265 1.00 84.19 91 THR A O 1
ATOM 735 N N . THR A 1 92 ? 0.180 1.476 4.294 1.00 88.31 92 THR A N 1
ATOM 736 C CA . THR A 1 92 ? 1.230 2.457 3.989 1.00 88.31 92 THR A CA 1
ATOM 737 C C . THR A 1 92 ? 2.605 1.799 3.927 1.00 88.31 92 THR A C 1
ATOM 739 O O . THR A 1 92 ? 3.333 2.037 2.966 1.00 88.31 92 THR A O 1
ATOM 742 N N . ALA A 1 93 ? 2.938 0.929 4.883 1.00 88.38 93 ALA A N 1
ATOM 743 C CA . ALA A 1 93 ? 4.200 0.189 4.872 1.00 88.38 93 ALA A CA 1
ATOM 744 C C . ALA A 1 93 ? 4.318 -0.713 3.630 1.00 88.38 93 ALA A C 1
ATOM 746 O O . ALA A 1 93 ? 5.336 -0.702 2.936 1.00 88.38 93 ALA A O 1
ATOM 747 N N . ASP A 1 94 ? 3.243 -1.423 3.278 1.00 92.12 94 ASP A N 1
ATOM 748 C CA . ASP A 1 94 ? 3.201 -2.238 2.059 1.00 92.12 94 ASP A CA 1
ATOM 749 C C . ASP A 1 94 ? 3.257 -1.377 0.788 1.00 92.12 94 ASP A C 1
ATOM 751 O O . ASP A 1 94 ? 3.874 -1.762 -0.205 1.00 92.12 94 ASP A O 1
ATOM 755 N N . SER A 1 95 ? 2.660 -0.178 0.819 1.00 92.00 95 SER A N 1
ATOM 756 C CA . SER A 1 95 ? 2.711 0.771 -0.300 1.00 92.00 95 SER A CA 1
ATOM 757 C C . SER A 1 95 ? 4.124 1.243 -0.600 1.00 92.00 95 SER A C 1
ATOM 759 O O . SER A 1 95 ? 4.452 1.400 -1.771 1.00 92.00 95 SER A O 1
ATOM 761 N N . GLN A 1 96 ? 4.949 1.474 0.421 1.00 93.56 96 GLN A N 1
ATOM 762 C CA . GLN A 1 96 ? 6.339 1.889 0.228 1.00 93.56 96 GLN A CA 1
ATOM 763 C C . GLN A 1 96 ? 7.148 0.790 -0.462 1.00 93.56 96 GLN A C 1
ATOM 765 O O . GLN A 1 96 ? 7.865 1.068 -1.417 1.00 93.56 96 GLN A O 1
ATOM 770 N N . LYS A 1 97 ? 6.971 -0.470 -0.046 1.00 93.94 97 LYS A N 1
ATOM 771 C CA . LYS A 1 97 ? 7.637 -1.621 -0.678 1.00 93.94 97 LYS A CA 1
ATOM 772 C C . LYS A 1 97 ? 7.194 -1.817 -2.127 1.00 93.94 97 LYS A C 1
ATOM 774 O O . LYS A 1 97 ? 8.035 -2.008 -2.999 1.00 93.94 97 LYS A O 1
ATOM 779 N N . ALA A 1 98 ? 5.891 -1.718 -2.395 1.00 94.75 98 ALA A N 1
ATOM 780 C CA . ALA A 1 98 ? 5.355 -1.775 -3.754 1.00 94.75 98 ALA A CA 1
ATOM 781 C C . ALA A 1 98 ? 5.865 -0.611 -4.622 1.00 94.75 98 ALA A C 1
ATOM 783 O O . ALA A 1 98 ? 6.175 -0.805 -5.791 1.00 94.75 98 ALA A O 1
ATOM 784 N N . PHE A 1 99 ? 5.986 0.594 -4.059 1.00 95.38 99 PHE A N 1
ATOM 785 C CA . PHE A 1 99 ? 6.547 1.747 -4.764 1.00 95.38 99 PHE A CA 1
ATOM 786 C C . PHE A 1 99 ? 8.027 1.542 -5.100 1.00 95.38 99 PHE A C 1
ATOM 788 O O . PHE A 1 99 ? 8.416 1.738 -6.244 1.00 95.38 99 PHE A O 1
ATOM 795 N N . PHE A 1 100 ? 8.824 1.072 -4.141 1.00 95.44 100 PHE A N 1
ATOM 796 C CA . PHE A 1 100 ? 10.243 0.786 -4.350 1.00 95.44 100 PHE A CA 1
ATOM 797 C C . PHE A 1 100 ? 10.475 -0.297 -5.415 1.00 95.44 100 PHE A C 1
ATOM 799 O O . PHE A 1 100 ? 11.387 -0.187 -6.231 1.00 95.44 100 PHE A O 1
ATOM 806 N N . ALA A 1 101 ? 9.616 -1.321 -5.456 1.00 96.25 101 ALA A N 1
ATOM 807 C CA . ALA A 1 101 ? 9.644 -2.318 -6.522 1.00 96.25 101 ALA A CA 1
ATOM 808 C C . ALA A 1 101 ? 9.331 -1.700 -7.893 1.00 96.25 101 ALA A C 1
ATOM 810 O O . ALA A 1 101 ? 10.035 -1.977 -8.860 1.00 96.25 101 ALA A O 1
ATOM 811 N N . ALA A 1 102 ? 8.318 -0.830 -7.974 1.00 96.12 102 ALA A N 1
ATOM 812 C CA . ALA A 1 102 ? 7.992 -0.129 -9.214 1.00 96.12 102 ALA A CA 1
ATOM 813 C C . ALA A 1 102 ? 9.179 0.719 -9.704 1.00 96.12 102 ALA A C 1
ATOM 815 O O . ALA A 1 102 ? 9.528 0.652 -10.880 1.00 96.12 102 ALA A O 1
ATOM 816 N N . ASP A 1 103 ? 9.815 1.462 -8.801 1.00 95.81 103 ASP A N 1
ATOM 817 C CA . ASP A 1 103 ? 10.962 2.324 -9.097 1.00 95.81 103 ASP A CA 1
ATOM 818 C C . ASP A 1 103 ? 12.158 1.516 -9.619 1.00 95.81 103 ASP A C 1
ATOM 820 O O . ASP A 1 103 ? 12.680 1.789 -10.696 1.00 95.81 103 ASP A O 1
ATOM 824 N N . SER A 1 104 ? 12.477 0.407 -8.944 1.00 95.06 104 SER A N 1
ATOM 825 C CA . SER A 1 104 ? 13.522 -0.531 -9.380 1.00 95.06 104 SER A CA 1
ATOM 826 C C . SER A 1 104 ? 13.273 -1.067 -10.797 1.00 95.06 104 SER A C 1
ATOM 828 O O . SER A 1 104 ? 14.205 -1.199 -11.587 1.00 95.06 104 SER A O 1
ATOM 830 N N . GLY A 1 105 ? 12.010 -1.346 -11.143 1.00 94.38 105 GLY A N 1
ATOM 831 C CA . GLY A 1 105 ? 11.633 -1.769 -12.491 1.00 94.38 105 GLY A CA 1
ATOM 832 C C . GLY A 1 105 ? 11.827 -0.681 -13.552 1.00 94.38 105 GLY A C 1
ATOM 833 O O . GLY A 1 105 ? 12.211 -0.996 -14.674 1.00 94.38 105 GLY A O 1
ATOM 834 N N . VAL A 1 106 ? 11.603 0.596 -13.218 1.00 94.38 106 VAL A N 1
ATOM 835 C CA . VAL A 1 106 ? 11.897 1.710 -14.139 1.00 94.38 106 VAL A CA 1
ATOM 836 C C . VAL A 1 106 ? 13.403 1.835 -14.350 1.00 94.38 106 VAL A C 1
ATOM 838 O O . VAL A 1 106 ? 13.850 1.886 -15.495 1.00 94.38 106 VAL A O 1
ATOM 841 N N . GLU A 1 107 ? 14.181 1.831 -13.268 1.00 94.19 107 GLU A N 1
ATOM 842 C CA . GLU A 1 107 ? 15.640 1.971 -13.314 1.00 94.19 107 GLU A CA 1
ATOM 843 C C . GLU A 1 107 ? 16.303 0.842 -14.107 1.00 94.19 107 GLU A C 1
ATOM 845 O O . GLU A 1 107 ? 17.158 1.096 -14.954 1.00 94.19 107 GLU A O 1
ATOM 850 N N . GLN A 1 108 ? 15.873 -0.406 -13.908 1.00 93.06 108 GLN A N 1
ATOM 851 C CA . GLN A 1 108 ? 16.421 -1.529 -14.665 1.00 93.06 108 GLN A CA 1
ATOM 852 C C . GLN A 1 108 ? 16.058 -1.458 -16.153 1.00 93.06 108 GLN A C 1
ATOM 854 O O . GLN A 1 108 ? 16.899 -1.750 -17.002 1.00 93.06 108 GLN A O 1
ATOM 859 N N . LEU A 1 109 ? 14.832 -1.055 -16.493 1.00 93.31 109 LEU A N 1
ATOM 860 C CA . LEU A 1 109 ? 14.445 -0.917 -17.895 1.00 93.31 109 LEU A CA 1
ATOM 861 C C . LEU A 1 109 ? 15.242 0.208 -18.571 1.00 93.31 109 LEU A C 1
ATOM 863 O O . LEU A 1 109 ? 15.781 0.017 -19.658 1.00 93.31 109 LEU A O 1
ATOM 867 N N . LEU A 1 110 ? 15.392 1.356 -17.904 1.00 91.62 110 LEU A N 1
ATOM 868 C CA . LEU A 1 110 ? 16.232 2.458 -18.381 1.00 91.62 110 LEU A CA 1
ATOM 869 C C . LEU A 1 110 ? 17.701 2.048 -18.522 1.00 91.62 110 LEU A C 1
ATOM 871 O O . LEU A 1 110 ? 18.365 2.454 -19.478 1.00 91.62 110 LEU A O 1
ATOM 875 N N . PHE A 1 111 ? 18.209 1.228 -17.602 1.00 92.88 111 PHE A N 1
ATOM 876 C CA . PHE A 1 111 ? 19.554 0.675 -17.681 1.00 92.88 111 PHE A CA 1
ATOM 877 C C . PHE A 1 111 ? 19.734 -0.188 -18.937 1.00 92.88 111 PHE A C 1
ATOM 879 O O . PHE A 1 111 ? 20.708 0.019 -19.667 1.00 92.88 111 PHE A O 1
ATOM 886 N N . ASN A 1 112 ? 18.781 -1.081 -19.226 1.00 91.94 112 ASN A N 1
ATOM 887 C CA . ASN A 1 112 ? 18.794 -1.943 -20.412 1.00 91.94 112 ASN A CA 1
ATOM 888 C C . ASN A 1 112 ? 18.684 -1.136 -21.711 1.00 91.94 112 ASN A C 1
ATOM 890 O O . ASN A 1 112 ? 19.417 -1.400 -22.663 1.00 91.94 112 ASN A O 1
ATOM 894 N N . ILE A 1 113 ? 17.833 -0.108 -21.739 1.00 90.50 113 ILE A N 1
ATOM 895 C CA . ILE A 1 113 ? 17.717 0.800 -22.887 1.00 90.50 113 ILE A CA 1
ATOM 896 C C . ILE A 1 113 ? 19.050 1.521 -23.127 1.00 90.50 113 ILE A C 1
ATOM 898 O O . ILE A 1 113 ? 19.501 1.620 -24.265 1.00 90.50 113 ILE A O 1
ATOM 902 N N . ARG A 1 114 ? 19.718 1.997 -22.068 1.00 89.75 114 ARG A N 1
ATOM 903 C CA . ARG A 1 114 ? 20.976 2.747 -22.192 1.00 89.75 114 ARG A CA 1
ATOM 904 C C . ARG A 1 114 ? 22.170 1.877 -22.591 1.00 89.75 114 ARG A C 1
ATOM 906 O O . ARG A 1 114 ? 23.001 2.345 -23.363 1.00 89.75 114 ARG A O 1
ATOM 913 N N . HIS A 1 115 ? 22.293 0.671 -22.040 1.00 92.38 115 HIS A N 1
ATOM 914 C CA . HIS A 1 115 ? 23.469 -0.181 -22.257 1.00 92.38 115 HIS A CA 1
ATOM 915 C C . HIS A 1 115 ? 23.300 -1.148 -23.425 1.00 92.38 115 HIS A C 1
ATOM 917 O O . HIS A 1 115 ? 24.239 -1.353 -24.187 1.00 92.38 115 HIS A O 1
ATOM 923 N N . GLU A 1 116 ? 22.118 -1.746 -23.565 1.00 89.44 116 GLU A N 1
ATOM 924 C CA . GLU A 1 116 ? 21.856 -2.790 -24.559 1.00 89.44 116 GLU A CA 1
ATOM 925 C C . GLU A 1 116 ? 21.013 -2.287 -25.737 1.00 89.44 116 GLU A C 1
ATOM 927 O O 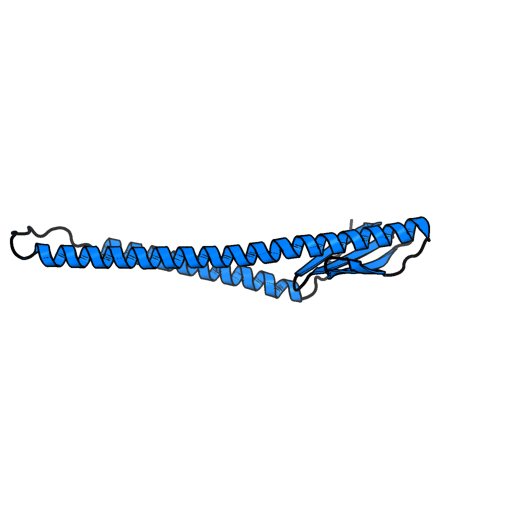. GLU A 1 116 ? 20.894 -2.987 -26.739 1.00 89.44 116 GLU A O 1
ATOM 932 N N . GLY A 1 117 ? 20.406 -1.098 -25.630 1.00 84.50 117 GLY A N 1
ATOM 933 C CA . GLY A 1 117 ? 19.493 -0.574 -26.649 1.00 84.50 117 GLY A CA 1
ATOM 934 C C . GLY A 1 117 ? 18.183 -1.359 -26.761 1.00 84.50 117 GLY A C 1
ATOM 935 O O . GLY A 1 117 ? 17.488 -1.240 -27.769 1.00 84.50 117 GLY A O 1
ATOM 936 N N . LYS A 1 118 ? 17.848 -2.184 -25.759 1.00 84.31 118 LYS A N 1
ATOM 937 C CA . LYS A 1 118 ? 16.664 -3.053 -25.782 1.00 84.31 118 LYS A CA 1
ATOM 938 C C . LYS A 1 118 ? 15.448 -2.362 -25.183 1.00 84.31 118 LYS A C 1
ATOM 940 O O . LYS A 1 118 ? 15.498 -1.864 -24.061 1.00 84.31 118 LYS A O 1
ATOM 945 N N . PHE A 1 119 ? 14.346 -2.405 -25.924 1.00 86.06 119 PHE A N 1
ATOM 946 C CA . PHE A 1 119 ? 13.033 -1.889 -25.535 1.00 86.06 119 PHE A CA 1
ATOM 947 C C . PHE A 1 119 ? 12.090 -3.052 -25.218 1.00 86.06 119 PHE A C 1
ATOM 949 O O . PHE A 1 119 ? 11.003 -3.153 -25.780 1.00 86.06 119 PHE A O 1
ATOM 956 N N . ASP A 1 120 ? 12.539 -3.941 -24.337 1.00 89.12 120 ASP A N 1
ATOM 957 C CA . ASP A 1 120 ? 11.781 -5.125 -23.948 1.00 89.12 120 ASP A CA 1
ATOM 958 C C . ASP A 1 120 ? 11.161 -4.930 -22.568 1.00 89.12 120 ASP A C 1
ATOM 960 O O . ASP A 1 120 ? 11.790 -4.377 -21.663 1.00 89.12 120 ASP A O 1
ATOM 964 N N . ASP A 1 121 ? 9.936 -5.423 -22.401 1.00 92.00 121 ASP A N 1
ATOM 965 C CA . ASP A 1 121 ? 9.276 -5.469 -21.102 1.00 92.00 121 ASP A CA 1
ATOM 966 C C . ASP A 1 121 ? 10.073 -6.351 -20.134 1.00 92.00 121 ASP A C 1
ATOM 968 O O . ASP A 1 121 ? 10.516 -7.452 -20.476 1.00 92.00 121 ASP A O 1
ATOM 972 N N . ILE A 1 122 ? 10.210 -5.895 -18.890 1.00 93.88 122 ILE A N 1
ATOM 973 C CA . ILE A 1 122 ? 10.925 -6.633 -17.851 1.00 93.88 122 ILE A CA 1
ATOM 974 C C . ILE A 1 122 ? 10.025 -6.914 -16.660 1.00 93.88 122 ILE A C 1
ATOM 976 O O . ILE A 1 122 ? 9.206 -6.098 -16.237 1.00 93.88 122 ILE A O 1
ATOM 980 N N . ASN A 1 123 ? 10.224 -8.085 -16.073 1.00 95.31 123 ASN A N 1
ATOM 981 C CA . ASN A 1 123 ? 9.594 -8.468 -14.823 1.00 95.31 123 ASN A CA 1
ATOM 982 C C . ASN A 1 123 ? 10.673 -8.988 -13.884 1.00 95.31 123 ASN A C 1
ATOM 984 O O . ASN A 1 123 ? 11.640 -9.611 -14.324 1.00 95.31 123 ASN A O 1
ATOM 988 N N . GLY A 1 124 ? 10.488 -8.778 -12.590 1.00 93.88 124 GLY A N 1
ATOM 989 C CA . GLY A 1 124 ? 11.416 -9.305 -11.606 1.00 93.88 124 GLY A CA 1
ATOM 990 C C . GLY A 1 124 ? 10.839 -9.345 -10.207 1.00 93.88 124 GLY A C 1
ATOM 991 O O . GLY A 1 124 ? 9.746 -8.848 -9.928 1.00 93.88 124 GLY A O 1
ATOM 992 N N . THR A 1 125 ? 11.590 -10.001 -9.330 1.00 95.19 125 THR A N 1
ATOM 993 C CA . THR A 1 125 ? 11.260 -10.156 -7.915 1.00 95.19 125 THR A CA 1
ATOM 994 C C . THR A 1 125 ? 12.459 -9.713 -7.095 1.00 95.19 125 THR A C 1
ATOM 996 O O . THR A 1 125 ? 13.581 -10.145 -7.339 1.00 95.19 125 THR A O 1
ATOM 999 N N . LEU A 1 126 ? 12.219 -8.836 -6.129 1.00 93.31 126 LEU A N 1
ATOM 1000 C CA . LEU A 1 126 ? 13.207 -8.380 -5.165 1.00 93.31 126 LEU A CA 1
ATOM 1001 C C . LEU A 1 126 ? 13.359 -9.402 -4.028 1.00 93.31 126 LEU A C 1
ATOM 1003 O O . LEU A 1 126 ? 12.428 -10.141 -3.705 1.00 93.31 126 LEU A O 1
ATOM 1007 N N . ASN A 1 127 ? 14.501 -9.375 -3.337 1.00 92.56 127 ASN A N 1
ATOM 1008 C CA . ASN A 1 127 ? 14.811 -10.291 -2.224 1.00 92.56 127 ASN A CA 1
ATOM 1009 C C . ASN A 1 127 ? 13.801 -10.236 -1.063 1.00 92.56 127 ASN A C 1
ATOM 1011 O O . ASN A 1 127 ? 13.711 -11.159 -0.261 1.00 92.56 127 ASN A O 1
ATOM 1015 N N . ASN A 1 128 ? 13.041 -9.146 -0.955 1.00 89.25 128 ASN A N 1
ATOM 1016 C CA . ASN A 1 128 ? 12.005 -8.957 0.057 1.00 89.25 128 ASN A CA 1
ATOM 1017 C C . ASN A 1 128 ? 10.632 -9.535 -0.352 1.00 89.25 128 ASN A C 1
ATOM 1019 O O . ASN A 1 128 ? 9.659 -9.324 0.372 1.00 89.25 128 ASN A O 1
ATOM 1023 N N . GLY A 1 129 ? 10.534 -10.217 -1.498 1.00 91.81 129 GLY A N 1
ATOM 1024 C CA . GLY A 1 129 ? 9.299 -10.799 -2.029 1.00 91.81 129 GLY A CA 1
ATOM 1025 C C . GLY A 1 129 ? 8.386 -9.812 -2.766 1.00 91.81 129 GLY A C 1
ATOM 1026 O O . GLY A 1 129 ? 7.277 -10.184 -3.145 1.00 91.81 129 GLY A O 1
ATOM 1027 N N . ALA A 1 130 ? 8.808 -8.559 -2.963 1.00 94.44 130 ALA A N 1
ATOM 1028 C CA . ALA A 1 130 ? 8.097 -7.621 -3.826 1.00 94.44 130 ALA A CA 1
ATOM 1029 C C . ALA A 1 130 ? 8.402 -7.916 -5.297 1.00 94.44 130 ALA A C 1
ATOM 1031 O O . ALA A 1 130 ? 9.541 -8.214 -5.648 1.00 94.44 130 ALA A O 1
ATOM 1032 N N . THR A 1 131 ? 7.403 -7.800 -6.163 1.00 96.50 131 THR A N 1
ATOM 1033 C CA . THR A 1 131 ? 7.561 -8.015 -7.604 1.00 96.50 131 THR A CA 1
ATOM 1034 C C . THR A 1 131 ? 7.345 -6.718 -8.363 1.00 96.50 131 THR A C 1
ATOM 1036 O O . THR A 1 131 ? 6.643 -5.821 -7.890 1.00 96.50 131 THR A O 1
ATOM 1039 N N . TYR A 1 132 ? 7.933 -6.601 -9.547 1.00 96.19 132 TYR A N 1
ATOM 1040 C CA . TYR A 1 132 ? 7.661 -5.505 -10.469 1.00 96.19 132 TYR A CA 1
ATOM 1041 C C . TYR A 1 132 ? 7.452 -6.015 -11.889 1.00 96.19 132 TYR A C 1
ATOM 1043 O O . TYR A 1 132 ? 7.960 -7.068 -12.277 1.00 96.19 132 TYR A O 1
ATOM 1051 N N . SER A 1 133 ? 6.690 -5.237 -12.647 1.00 96.38 133 SER A N 1
ATOM 1052 C CA . SER A 1 133 ? 6.450 -5.415 -14.073 1.00 96.38 133 SER A CA 1
ATOM 1053 C C . SER A 1 133 ? 6.579 -4.057 -14.743 1.00 96.38 133 SER A C 1
ATOM 1055 O O . SER A 1 133 ? 5.748 -3.177 -14.507 1.00 96.38 133 SER A O 1
ATOM 1057 N N . ALA A 1 134 ? 7.642 -3.868 -15.519 1.00 95.31 134 ALA A N 1
ATOM 1058 C CA . ALA A 1 134 ? 7.900 -2.655 -16.276 1.00 95.31 134 ALA A CA 1
ATOM 1059 C C . ALA A 1 134 ? 7.663 -2.913 -17.759 1.00 95.31 134 ALA A C 1
ATOM 1061 O O . ALA A 1 134 ? 8.241 -3.822 -18.347 1.00 95.31 134 ALA A O 1
ATOM 1062 N N . GLN A 1 135 ? 6.784 -2.101 -18.331 1.00 94.44 135 GLN A N 1
ATOM 1063 C CA . GLN A 1 135 ? 6.358 -2.181 -19.716 1.00 94.44 135 GLN A CA 1
ATOM 1064 C C . GLN A 1 135 ? 6.806 -0.932 -20.452 1.00 94.44 135 GLN A C 1
ATOM 1066 O O . GLN A 1 135 ? 6.674 0.179 -19.920 1.00 94.44 135 GLN A O 1
ATOM 1071 N N . VAL A 1 136 ? 7.294 -1.099 -21.675 1.00 92.69 136 VAL A N 1
ATOM 1072 C CA . VAL A 1 136 ? 7.648 0.021 -22.541 1.00 92.69 136 VAL A CA 1
ATOM 1073 C C . VAL A 1 136 ? 6.620 0.157 -23.654 1.00 92.69 136 VAL A C 1
ATOM 1075 O O . VAL A 1 136 ? 6.170 -0.803 -24.269 1.00 92.69 136 VAL A O 1
ATOM 1078 N N . THR A 1 137 ? 6.188 1.381 -23.909 1.00 90.50 137 THR A N 1
ATOM 1079 C CA . THR A 1 137 ? 5.272 1.699 -25.001 1.00 90.50 137 THR A CA 1
ATOM 1080 C C . THR A 1 137 ? 5.887 2.814 -25.819 1.00 90.50 137 THR A C 1
ATOM 1082 O O . THR A 1 137 ? 6.077 3.922 -25.323 1.00 90.50 137 THR A O 1
ATOM 1085 N N . ILE A 1 138 ? 6.206 2.532 -27.078 1.00 87.50 138 ILE A N 1
ATOM 1086 C CA . ILE A 1 138 ? 6.729 3.541 -27.999 1.00 87.50 138 ILE A CA 1
ATOM 1087 C C . ILE A 1 138 ? 5.563 4.447 -28.403 1.00 87.50 138 ILE A C 1
ATOM 1089 O O . ILE A 1 138 ? 4.615 4.009 -29.054 1.00 87.50 138 ILE A O 1
ATOM 1093 N N . THR A 1 139 ? 5.615 5.708 -27.979 1.00 83.75 139 THR A N 1
ATOM 1094 C CA . THR A 1 139 ? 4.550 6.697 -28.208 1.00 83.75 139 THR A CA 1
ATOM 1095 C C . THR A 1 139 ? 4.834 7.543 -29.459 1.00 83.75 139 THR A C 1
ATOM 1097 O O . THR A 1 139 ? 3.910 8.108 -30.043 1.00 83.75 139 THR A O 1
ATOM 1100 N N . GLY A 1 140 ? 6.091 7.608 -29.919 1.00 80.81 140 GLY A N 1
ATOM 1101 C CA . GLY A 1 140 ? 6.487 8.320 -31.137 1.00 80.81 140 GLY A CA 1
ATOM 1102 C C . GLY A 1 140 ? 7.916 8.002 -31.607 1.00 80.81 140 GLY A C 1
ATOM 1103 O O . GLY A 1 140 ? 8.580 7.171 -30.995 1.00 80.81 140 GLY A O 1
ATOM 1104 N N . PRO A 1 141 ? 8.413 8.682 -32.663 1.00 75.75 141 PRO A N 1
ATOM 1105 C CA . PRO A 1 141 ? 9.700 8.369 -33.301 1.00 75.75 141 PRO A CA 1
ATOM 1106 C C . PRO A 1 141 ? 10.902 8.442 -32.351 1.00 75.75 141 PRO A C 1
ATOM 1108 O O . PRO A 1 141 ? 11.841 7.676 -32.503 1.00 75.75 141 PRO A O 1
ATOM 1111 N N . ASN A 1 142 ? 10.838 9.346 -31.367 1.00 81.12 142 ASN A N 1
ATOM 1112 C CA . ASN A 1 142 ? 11.867 9.576 -30.350 1.00 81.12 142 ASN A CA 1
ATOM 1113 C C . ASN A 1 142 ? 11.240 9.703 -28.951 1.00 81.12 142 ASN A C 1
ATOM 1115 O O . ASN A 1 142 ? 11.707 10.498 -28.144 1.00 81.12 142 ASN A O 1
ATOM 1119 N N . SER A 1 143 ? 10.112 9.032 -28.698 1.00 84.62 143 SER A N 1
ATOM 1120 C CA . SER A 1 143 ? 9.485 9.080 -27.376 1.00 84.62 143 SER A CA 1
ATOM 1121 C C . SER A 1 143 ? 8.933 7.726 -26.973 1.00 84.62 143 SER A C 1
ATOM 1123 O O . SER A 1 143 ? 8.151 7.110 -27.706 1.00 84.62 143 SER A O 1
ATOM 1125 N N . ALA A 1 144 ? 9.317 7.292 -25.779 1.00 87.38 144 ALA A N 1
ATOM 1126 C CA . ALA A 1 144 ? 8.866 6.061 -25.165 1.00 87.38 144 ALA A CA 1
ATOM 1127 C C . ALA A 1 144 ? 8.261 6.359 -23.793 1.00 87.38 144 ALA A C 1
ATOM 1129 O O . ALA A 1 144 ? 8.777 7.135 -22.994 1.00 87.38 144 ALA A O 1
ATOM 1130 N N . THR A 1 145 ? 7.141 5.722 -23.498 1.00 91.94 145 THR A N 1
ATOM 1131 C CA . THR A 1 145 ? 6.532 5.748 -22.178 1.00 91.94 145 THR A CA 1
ATOM 1132 C C . THR A 1 145 ? 6.869 4.450 -21.472 1.00 91.94 145 THR A C 1
ATOM 1134 O O . THR A 1 145 ? 6.530 3.367 -21.941 1.00 91.94 145 THR A O 1
ATOM 1137 N N . ILE A 1 146 ? 7.510 4.568 -20.320 1.00 93.19 146 ILE A N 1
ATOM 1138 C CA . ILE A 1 146 ? 7.832 3.451 -19.445 1.00 93.19 146 ILE A CA 1
ATOM 1139 C C . ILE A 1 146 ? 6.799 3.434 -18.333 1.00 93.19 146 ILE A C 1
ATOM 1141 O O . ILE A 1 146 ? 6.625 4.427 -17.627 1.00 93.19 146 ILE A O 1
ATOM 1145 N N . ARG A 1 147 ? 6.112 2.310 -18.156 1.00 95.25 147 ARG A N 1
ATOM 11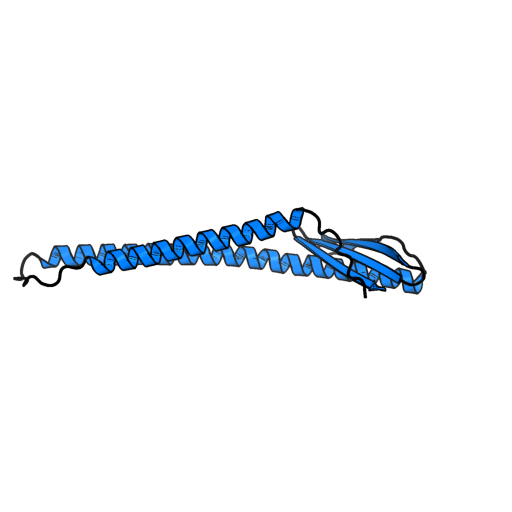46 C CA . ARG A 1 147 ? 5.151 2.104 -17.076 1.00 95.25 147 ARG A CA 1
ATOM 1147 C C . ARG A 1 147 ? 5.574 0.911 -16.240 1.00 95.25 147 ARG A C 1
ATOM 1149 O O . ARG A 1 147 ? 5.478 -0.221 -16.694 1.00 95.25 147 ARG A O 1
ATOM 1156 N N . SER A 1 148 ? 5.959 1.160 -14.996 1.00 96.38 148 SER A N 1
ATOM 1157 C CA . SER A 1 148 ? 6.306 0.115 -14.038 1.00 96.38 148 SER A CA 1
ATOM 1158 C C . SER A 1 148 ? 5.241 -0.029 -12.965 1.00 96.38 148 SER A C 1
ATOM 1160 O O . SER A 1 148 ? 4.771 0.962 -12.406 1.00 96.38 148 SER A O 1
ATOM 1162 N N . VAL A 1 149 ? 4.844 -1.265 -12.678 1.00 97.00 149 VAL A N 1
ATOM 1163 C CA . VAL A 1 149 ? 3.902 -1.629 -11.620 1.00 97.00 149 VAL A CA 1
ATOM 1164 C C . VAL A 1 149 ? 4.614 -2.526 -10.624 1.00 97.00 149 VAL A C 1
ATOM 1166 O O . VAL A 1 149 ? 4.968 -3.657 -10.941 1.00 97.00 149 VAL A O 1
ATOM 1169 N N . GLY A 1 150 ? 4.783 -2.031 -9.405 1.00 96.62 150 GLY A N 1
ATOM 1170 C CA . GLY A 1 150 ? 5.293 -2.795 -8.280 1.00 96.62 150 GLY A CA 1
ATOM 1171 C C . GLY A 1 150 ? 4.155 -3.353 -7.432 1.00 96.62 150 GLY A C 1
ATOM 1172 O O . GLY A 1 150 ? 3.158 -2.672 -7.162 1.00 96.62 150 GLY A O 1
ATOM 1173 N N . THR A 1 151 ? 4.306 -4.601 -7.006 1.00 95.50 151 THR A N 1
ATOM 1174 C CA . THR A 1 151 ? 3.331 -5.344 -6.210 1.00 95.50 151 THR A CA 1
ATOM 1175 C C . THR A 1 151 ? 4.002 -5.905 -4.966 1.00 95.50 151 THR A C 1
ATOM 1177 O O . THR A 1 151 ? 5.032 -6.571 -5.033 1.00 95.50 151 THR A O 1
ATOM 1180 N N . PHE A 1 152 ? 3.391 -5.660 -3.812 1.00 94.62 152 PHE A N 1
ATOM 1181 C CA . PHE A 1 152 ? 3.762 -6.303 -2.560 1.00 94.62 152 PHE A CA 1
ATOM 1182 C C . PHE A 1 152 ? 2.491 -6.686 -1.804 1.00 94.62 152 PHE A C 1
ATOM 1184 O O . PHE A 1 152 ? 1.647 -5.832 -1.513 1.00 94.62 152 PHE A O 1
ATOM 1191 N N . GLN A 1 153 ? 2.337 -7.976 -1.498 1.00 90.25 153 GLN A N 1
ATOM 1192 C CA . GLN A 1 153 ? 1.129 -8.529 -0.878 1.00 90.25 153 GLN A CA 1
ATOM 1193 C C . GLN A 1 153 ? -0.140 -8.163 -1.677 1.00 90.25 153 GLN A C 1
ATOM 1195 O O . GLN A 1 153 ? -0.298 -8.576 -2.822 1.00 90.25 153 GLN A O 1
ATOM 1200 N N . LYS A 1 154 ? -1.052 -7.375 -1.092 1.00 88.38 154 LYS A N 1
ATOM 1201 C CA . LYS A 1 154 ? -2.299 -6.908 -1.732 1.00 88.38 154 LYS A CA 1
ATOM 1202 C C . LYS A 1 154 ? -2.215 -5.467 -2.237 1.00 88.38 154 LYS A C 1
ATOM 1204 O O . LYS A 1 154 ? -3.223 -4.908 -2.666 1.00 88.38 154 LYS A O 1
ATOM 1209 N N . THR A 1 155 ? -1.039 -4.852 -2.155 1.00 91.00 155 THR A N 1
ATOM 1210 C CA . THR A 1 155 ? -0.834 -3.446 -2.488 1.00 91.00 155 THR A CA 1
ATOM 1211 C C . THR A 1 155 ? -0.060 -3.328 -3.791 1.00 91.00 155 THR A C 1
ATOM 1213 O O . THR A 1 155 ? 0.988 -3.946 -3.963 1.00 91.00 155 THR A O 1
ATOM 1216 N N . GLN A 1 156 ? -0.575 -2.505 -4.702 1.00 94.69 156 GLN A N 1
ATOM 1217 C CA . GLN A 1 156 ? 0.061 -2.208 -5.981 1.00 94.69 156 GLN A CA 1
ATOM 1218 C C . GLN A 1 156 ? 0.301 -0.707 -6.102 1.00 94.69 156 GLN A C 1
ATOM 1220 O O . GLN A 1 156 ? -0.544 0.105 -5.709 1.00 94.69 156 GLN A O 1
ATOM 1225 N N . ARG A 1 157 ? 1.456 -0.335 -6.649 1.00 94.62 157 ARG A N 1
ATOM 1226 C CA . ARG A 1 157 ? 1.822 1.045 -6.979 1.00 94.62 157 ARG A CA 1
ATOM 1227 C C . ARG A 1 157 ? 2.414 1.065 -8.378 1.00 94.62 157 ARG A C 1
ATOM 1229 O O . ARG A 1 157 ? 3.082 0.119 -8.774 1.00 94.62 157 ARG A O 1
ATOM 1236 N N . ALA A 1 158 ? 2.139 2.126 -9.124 1.00 94.56 158 ALA A N 1
ATOM 1237 C CA . ALA A 1 158 ? 2.635 2.273 -10.481 1.00 94.56 158 ALA A CA 1
ATOM 1238 C C . ALA A 1 158 ? 3.339 3.616 -10.645 1.00 94.56 158 ALA A C 1
ATOM 1240 O O . ALA A 1 158 ? 2.870 4.624 -10.110 1.00 94.56 158 ALA A O 1
ATOM 1241 N N . ILE A 1 159 ? 4.434 3.605 -11.394 1.00 94.31 159 ILE A N 1
ATOM 1242 C CA . ILE A 1 159 ? 5.215 4.774 -11.783 1.00 94.31 159 ILE A CA 1
ATOM 1243 C C . ILE A 1 159 ? 5.256 4.796 -13.307 1.00 94.31 159 ILE A C 1
ATOM 1245 O O . ILE A 1 159 ? 5.366 3.753 -13.953 1.00 94.31 159 ILE A O 1
ATOM 1249 N N . GLN A 1 160 ? 5.119 5.988 -13.875 1.00 93.56 160 GLN A N 1
ATOM 1250 C CA . GLN A 1 160 ? 5.227 6.195 -15.308 1.00 93.56 160 GLN A CA 1
ATOM 1251 C C . GLN A 1 160 ? 6.263 7.281 -15.573 1.00 93.56 160 GLN A C 1
ATOM 1253 O O . GLN A 1 160 ? 6.166 8.371 -15.010 1.00 93.56 160 GLN A O 1
ATOM 1258 N N . ALA A 1 161 ? 7.214 6.978 -16.447 1.00 89.00 161 ALA A N 1
ATOM 1259 C CA . ALA A 1 161 ? 8.200 7.917 -16.948 1.00 89.00 161 ALA A CA 1
ATOM 1260 C C . ALA A 1 161 ? 7.997 8.096 -18.455 1.00 89.00 161 ALA A C 1
ATOM 1262 O O . ALA A 1 161 ? 7.698 7.138 -19.168 1.00 89.00 161 ALA A O 1
ATOM 1263 N N . ASN A 1 162 ? 8.141 9.328 -18.931 1.00 89.81 162 ASN A N 1
ATOM 1264 C CA . ASN A 1 162 ? 8.234 9.607 -20.357 1.00 89.81 162 ASN A CA 1
ATOM 1265 C C . ASN A 1 162 ? 9.700 9.882 -20.665 1.00 89.81 162 ASN A C 1
ATOM 1267 O O . ASN A 1 162 ? 10.309 10.737 -20.019 1.00 89.81 162 ASN A O 1
ATOM 1271 N N . TYR A 1 163 ? 10.222 9.117 -21.610 1.00 76.12 163 TYR A N 1
ATOM 1272 C CA . TYR A 1 163 ? 11.580 9.157 -22.116 1.00 76.12 163 TYR A CA 1
ATOM 1273 C C . TYR A 1 163 ? 11.566 9.708 -23.543 1.00 76.12 163 TYR A C 1
ATOM 1275 O O . TYR A 1 163 ? 10.628 9.360 -24.309 1.00 76.12 163 TYR A O 1
#

Foldseek 3Di:
DDDDDDDDDPVVVVVVVVVVVVVVVVVVVVVVVVVVVVVVVVPDDDDDDDDDDPPVVVVVVVVVVVVVVVVVVVVVVVVVVVVVVVVVVVLVVQQVQQVVQQVVQVVVQVVCCVPVVDQDWDKDADPVRKIKTWHWDAPDPPKIKIKMWIDDDPHIDIDIDID

Sequence (163 aa):
MFIKKIGISKTHSIFFASKQVVCKKTKEAYLLFIMTIYSFSKKMPQRTKIKSDIQERGVTLYLTIVLLSTFIVTATFLTGIIISQIKITYTTADSQKAFFAADSGVEQLLFNIRHEGKFDDINGTLNNGATYSAQVTITGPNSATIRSVGTFQKTQRAIQANY

Radius of gyration: 29.36 Å; chains: 1; bounding box: 62×35×87 Å

Secondary structure (DSSP, 8-state):
-----PPP-TTHHHHHHHHHHHHHHHHHHHHHHHHHHHHHHTT--------SSSSHHHHHHHHHHHHHHHHHHHHHHHHHHHHHHHHHHHHHHHHHHHHHHHHHHHHHHHHHHHHH-----EEEE-TTS-EEEEEEEEEETTEEEEEEEEEETTEEEEEEEE-